Protein AF-A0A9X5IAN7-F1 (afdb_monomer_lite)

Sequence (54 aa):
MKQERYNDLMWRGIGELTQDEIAEGWHWCRDWDGLLVGPGMFETCACQCEGVRK

Secondary structure (DSSP, 8-state):
--HHHHHHHHTT--S---HHHHHTT-EEETTTTTEEE-TT-HHHHH---TTT--

Foldseek 3Di:
DDPVVQCCVFPVVHDDDDPVQVVQPWDQAVVVVRHTDGPPDPCLVPTPDPPSDD

Radius of gyration: 10.47 Å; chains: 1; bounding box: 22×18×27 Å

pLDDT: mean 84.52, std 10.5, range [46.75, 93.69]

Structure (mmCIF, N/CA/C/O backbone):
data_AF-A0A9X5IAN7-F1
#
_entry.id   AF-A0A9X5IAN7-F1
#
loop_
_atom_site.group_PDB
_atom_site.id
_atom_site.type_symbol
_atom_site.label_atom_id
_atom_site.label_alt_id
_atom_site.label_comp_id
_atom_site.label_asym_id
_atom_site.label_entity_id
_atom_site.label_seq_id
_atom_site.pdbx_PDB_ins_code
_atom_site.Cartn_x
_atom_site.Cartn_y
_atom_site.Cartn_z
_atom_site.occupancy
_atom_site.B_iso_or_equiv
_atom_site.auth_seq_id
_atom_site.auth_comp_id
_atom_site.auth_asym_id
_atom_site.auth_atom_id
_atom_site.pdbx_PDB_model_num
ATOM 1 N N . MET A 1 1 ? -4.153 4.732 2.943 1.00 85.31 1 MET A N 1
ATOM 2 C CA . MET A 1 1 ? -3.249 4.492 4.099 1.00 85.31 1 MET A CA 1
ATOM 3 C C . MET A 1 1 ? -2.582 5.779 4.600 1.00 85.31 1 MET A C 1
ATOM 5 O O . MET A 1 1 ? -2.199 6.619 3.796 1.00 85.31 1 MET A O 1
ATOM 9 N N . LYS A 1 2 ? -2.443 5.937 5.927 1.00 88.88 2 LYS A N 1
ATOM 10 C CA . LYS A 1 2 ? -1.696 7.037 6.576 1.00 88.88 2 LYS A CA 1
ATOM 11 C C . LYS A 1 2 ? -0.200 6.699 6.692 1.00 88.88 2 LYS A C 1
ATOM 13 O O . LYS A 1 2 ? 0.144 5.529 6.824 1.00 88.88 2 LYS A O 1
ATOM 18 N N . GLN A 1 3 ? 0.673 7.712 6.726 1.00 87.62 3 GLN A N 1
ATOM 19 C CA . GLN A 1 3 ? 2.136 7.535 6.791 1.00 87.62 3 GLN A CA 1
ATOM 20 C C . GLN A 1 3 ? 2.601 6.699 7.997 1.00 87.62 3 GLN A C 1
ATOM 22 O O . GLN A 1 3 ? 3.490 5.865 7.860 1.00 87.62 3 GLN A O 1
ATOM 27 N N . GLU A 1 4 ? 2.006 6.901 9.172 1.00 91.75 4 GLU A N 1
ATOM 28 C CA . GLU A 1 4 ? 2.350 6.141 10.382 1.00 91.75 4 GLU A CA 1
ATOM 29 C C . GLU A 1 4 ? 2.043 4.648 10.212 1.00 91.75 4 GLU A C 1
ATOM 31 O O . GLU A 1 4 ? 2.931 3.817 10.367 1.00 91.75 4 GLU A O 1
ATOM 36 N N . ARG A 1 5 ? 0.834 4.322 9.735 1.00 92.69 5 ARG A N 1
ATOM 37 C CA . ARG A 1 5 ? 0.415 2.946 9.438 1.00 92.69 5 ARG A CA 1
ATOM 38 C C . ARG A 1 5 ? 1.320 2.271 8.405 1.00 92.69 5 ARG A C 1
ATOM 40 O O . ARG A 1 5 ? 1.666 1.106 8.573 1.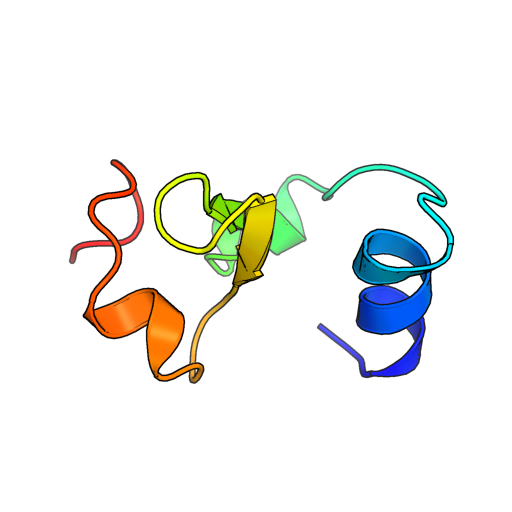00 92.69 5 ARG A O 1
ATOM 47 N N . TYR A 1 6 ? 1.744 3.014 7.382 1.00 91.19 6 TYR A N 1
ATOM 48 C CA . TYR A 1 6 ? 2.716 2.526 6.404 1.00 91.19 6 TYR A CA 1
ATOM 49 C C . TYR A 1 6 ? 4.056 2.176 7.062 1.00 91.19 6 TYR A C 1
ATOM 51 O O . TYR A 1 6 ? 4.614 1.127 6.771 1.00 91.19 6 TYR A O 1
ATOM 59 N N . ASN A 1 7 ? 4.564 3.014 7.973 1.00 91.44 7 ASN A N 1
ATOM 60 C CA . ASN A 1 7 ? 5.808 2.733 8.697 1.00 91.44 7 ASN A CA 1
ATOM 61 C C . ASN A 1 7 ? 5.670 1.538 9.652 1.00 91.44 7 ASN A C 1
ATOM 63 O O . ASN A 1 7 ? 6.608 0.747 9.764 1.00 91.44 7 ASN A O 1
ATOM 67 N N . ASP A 1 8 ? 4.526 1.395 10.329 1.00 93.69 8 ASP A N 1
ATOM 68 C CA . ASP A 1 8 ? 4.272 0.244 11.198 1.00 93.69 8 ASP A CA 1
ATOM 69 C C . ASP A 1 8 ? 4.296 -1.069 10.410 1.00 93.69 8 ASP A C 1
ATOM 71 O O . ASP A 1 8 ? 4.957 -2.011 10.837 1.00 93.69 8 ASP A O 1
ATOM 75 N N . LEU A 1 9 ? 3.667 -1.112 9.233 1.00 92.56 9 LEU A N 1
ATOM 76 C CA . LEU A 1 9 ? 3.695 -2.290 8.366 1.00 92.56 9 LEU A CA 1
ATOM 77 C C . LEU A 1 9 ? 5.079 -2.498 7.724 1.00 92.56 9 LEU A C 1
ATOM 79 O O . LEU A 1 9 ? 5.678 -3.553 7.908 1.00 92.56 9 LEU A O 1
ATOM 83 N N . MET A 1 10 ? 5.603 -1.492 7.012 1.00 89.56 10 MET A N 1
ATOM 84 C CA . MET A 1 10 ? 6.817 -1.593 6.187 1.00 89.56 10 MET A CA 1
ATOM 85 C C . MET A 1 10 ? 8.101 -1.773 6.999 1.00 89.56 10 MET A C 1
ATOM 87 O O . MET A 1 10 ? 8.940 -2.598 6.651 1.00 89.56 10 MET A O 1
ATOM 91 N N . TRP A 1 11 ? 8.282 -0.990 8.065 1.00 87.19 11 TRP A N 1
ATOM 92 C CA . TRP A 1 11 ? 9.564 -0.933 8.777 1.00 87.19 11 TRP A CA 1
ATOM 93 C C . TRP A 1 11 ? 9.552 -1.624 10.121 1.00 87.19 11 TRP A C 1
ATOM 95 O O . TRP A 1 11 ? 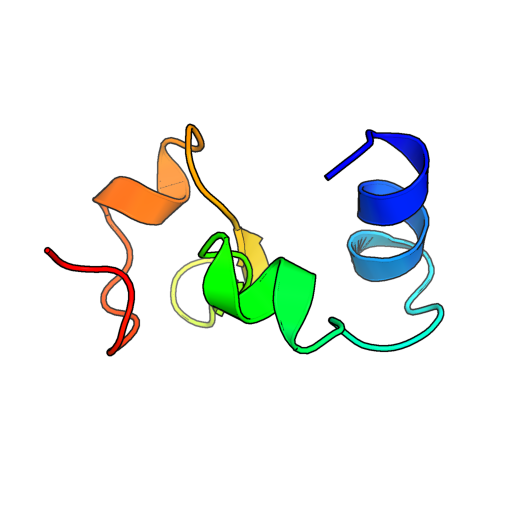10.570 -2.175 10.536 1.00 87.19 11 TRP A O 1
ATOM 105 N N . ARG A 1 12 ? 8.421 -1.582 10.824 1.00 88.19 12 ARG A N 1
ATOM 106 C CA . ARG A 1 12 ? 8.314 -2.214 12.140 1.00 88.19 12 ARG A CA 1
ATOM 107 C C . ARG A 1 12 ? 7.772 -3.638 12.062 1.00 88.19 12 ARG A C 1
ATOM 109 O O . ARG A 1 12 ? 7.917 -4.368 13.038 1.00 88.19 12 ARG A O 1
ATOM 116 N N . GLY A 1 13 ? 7.171 -4.033 10.936 1.00 86.12 13 GLY A N 1
ATOM 117 C CA . GLY A 1 13 ? 6.541 -5.345 10.776 1.00 86.12 13 GLY A CA 1
ATOM 118 C C . GLY A 1 13 ? 5.382 -5.568 11.752 1.00 86.12 13 GLY A C 1
ATOM 119 O O . GLY A 1 13 ? 5.146 -6.691 12.190 1.00 86.12 13 GLY A O 1
ATOM 120 N N . ILE A 1 14 ? 4.700 -4.494 12.160 1.00 86.62 14 ILE A N 1
ATOM 121 C CA . ILE A 1 14 ? 3.630 -4.539 13.154 1.00 86.62 14 ILE A CA 1
ATOM 122 C C . ILE A 1 14 ? 2.286 -4.698 12.447 1.00 86.62 14 ILE A C 1
ATOM 124 O O . ILE A 1 14 ? 1.705 -3.749 11.913 1.00 86.62 14 ILE A O 1
ATOM 128 N N . GLY A 1 15 ? 1.759 -5.916 12.540 1.00 86.19 15 GLY A N 1
ATOM 129 C CA . GLY A 1 15 ? 0.450 -6.285 12.018 1.00 86.19 15 GLY A CA 1
ATOM 130 C C . GLY A 1 15 ? 0.461 -6.610 10.528 1.00 86.19 15 GLY A C 1
ATOM 131 O O . GLY A 1 15 ? 1.495 -6.620 9.867 1.00 86.19 15 GLY A O 1
ATOM 132 N N . GLU A 1 16 ? -0.727 -6.893 10.011 1.00 91.62 16 GLU A N 1
ATOM 133 C CA . GLU A 1 16 ? -0.950 -7.274 8.618 1.00 91.62 16 GLU A CA 1
ATOM 134 C C . GLU A 1 16 ? -1.866 -6.254 7.939 1.00 91.62 16 GLU A C 1
ATOM 136 O O . GLU A 1 16 ? -2.542 -5.460 8.608 1.00 91.62 16 GLU A O 1
ATOM 141 N N . LEU A 1 17 ? -1.873 -6.265 6.605 1.00 91.00 17 LEU A N 1
ATOM 142 C CA . LEU A 1 17 ? -2.831 -5.488 5.827 1.00 91.00 17 LEU A CA 1
ATOM 143 C C . LEU A 1 17 ? -4.248 -5.980 6.125 1.00 91.00 17 LEU A C 1
ATOM 145 O O . LEU A 1 17 ? -4.541 -7.174 6.059 1.00 91.00 17 LEU A O 1
ATOM 149 N N . THR A 1 18 ? -5.133 -5.043 6.434 1.00 92.12 18 THR A N 1
ATOM 150 C CA . THR A 1 18 ? -6.564 -5.314 6.576 1.00 92.12 18 THR A CA 1
ATOM 151 C C . THR A 1 18 ? -7.217 -5.537 5.211 1.00 92.12 18 THR A C 1
ATOM 153 O O . THR A 1 18 ? -6.677 -5.145 4.175 1.00 92.12 18 THR A O 1
ATOM 156 N N . GLN A 1 19 ? -8.405 -6.152 5.188 1.00 90.50 19 GLN A N 1
ATOM 157 C CA . GLN A 1 19 ? -9.125 -6.369 3.929 1.00 90.50 19 GLN A CA 1
ATOM 158 C C . GLN A 1 19 ? -9.499 -5.059 3.225 1.00 90.50 19 GLN A C 1
ATOM 160 O O . GLN A 1 19 ? -9.441 -5.017 2.001 1.00 90.50 19 GLN A O 1
ATOM 165 N N . ASP A 1 20 ? -9.819 -3.999 3.972 1.00 90.25 20 ASP A N 1
ATOM 166 C CA . ASP A 1 20 ? -10.038 -2.661 3.413 1.00 90.25 20 ASP A CA 1
ATOM 167 C C . ASP A 1 20 ? -8.771 -2.117 2.743 1.00 90.25 20 ASP A C 1
ATOM 169 O O . ASP A 1 20 ? -8.833 -1.686 1.597 1.00 90.25 20 ASP A O 1
ATOM 173 N N . GLU A 1 21 ? -7.605 -2.214 3.394 1.00 90.75 21 GLU A N 1
ATOM 174 C CA . GLU A 1 21 ? -6.333 -1.753 2.814 1.00 90.75 21 GLU A CA 1
ATOM 175 C C . GLU A 1 21 ? -5.997 -2.530 1.525 1.00 90.75 21 GLU A C 1
ATOM 177 O O . GLU A 1 21 ? -5.582 -1.940 0.526 1.00 90.75 21 GLU A O 1
ATOM 182 N N . ILE A 1 22 ? -6.246 -3.843 1.508 1.00 89.88 22 ILE A N 1
ATOM 183 C CA . ILE A 1 22 ? -6.081 -4.676 0.307 1.00 89.88 22 ILE A CA 1
ATOM 184 C C . ILE A 1 22 ? -7.078 -4.270 -0.786 1.00 89.88 22 ILE A C 1
ATOM 186 O O . ILE A 1 22 ? -6.698 -4.152 -1.950 1.00 89.88 22 ILE A O 1
ATOM 190 N N . ALA A 1 23 ? -8.340 -4.021 -0.430 1.00 88.75 23 ALA A N 1
ATOM 191 C CA . ALA A 1 23 ? -9.379 -3.597 -1.368 1.00 88.75 23 ALA A CA 1
ATOM 192 C C . ALA A 1 23 ? -9.114 -2.199 -1.955 1.00 88.75 23 ALA A C 1
ATOM 194 O O . ALA A 1 23 ? -9.448 -1.945 -3.113 1.00 88.75 23 ALA A O 1
ATOM 195 N N . GLU A 1 24 ? -8.467 -1.315 -1.192 1.00 87.94 24 GLU A N 1
ATOM 196 C CA . GLU A 1 24 ? -7.945 -0.031 -1.670 1.00 87.94 24 GLU A CA 1
ATOM 197 C C . GLU A 1 24 ? -6.766 -0.201 -2.651 1.00 87.94 24 GLU A C 1
ATOM 199 O O . GLU A 1 24 ? -6.418 0.746 -3.355 1.00 87.94 24 GLU A O 1
ATOM 204 N N . GLY A 1 25 ? -6.165 -1.393 -2.737 1.00 88.31 25 GLY A N 1
ATOM 205 C CA . GLY A 1 25 ? -5.074 -1.727 -3.659 1.00 88.31 25 GLY A CA 1
ATOM 206 C C . GLY A 1 25 ? -3.693 -1.825 -3.007 1.00 88.31 25 GLY A C 1
ATOM 207 O O . GLY A 1 25 ? -2.692 -1.924 -3.723 1.00 88.31 25 GLY A O 1
ATOM 208 N N . TRP A 1 26 ? -3.606 -1.797 -1.674 1.00 91.00 26 TRP A N 1
ATOM 209 C CA . TRP A 1 26 ? -2.341 -2.000 -0.967 1.00 91.00 26 TRP A CA 1
ATOM 210 C C . TRP A 1 26 ? -1.949 -3.469 -0.931 1.00 91.00 26 TRP A C 1
ATOM 212 O O . TRP A 1 26 ? -2.761 -4.345 -0.646 1.00 91.00 26 TRP A O 1
ATOM 222 N N . HIS A 1 27 ? -0.680 -3.744 -1.201 1.00 90.69 27 HIS A N 1
ATOM 223 C CA . HIS A 1 27 ? -0.154 -5.098 -1.202 1.00 90.69 27 HIS A CA 1
ATOM 224 C C . HIS A 1 27 ? 1.366 -5.097 -1.051 1.00 90.69 27 HIS A C 1
ATOM 226 O O . HIS A 1 27 ? 2.051 -4.113 -1.321 1.00 90.69 27 HIS A O 1
ATOM 232 N N . TRP A 1 28 ? 1.898 -6.240 -0.636 1.00 90.31 28 TRP A N 1
ATOM 233 C CA . TRP A 1 28 ? 3.334 -6.478 -0.593 1.00 90.31 28 TRP A CA 1
ATOM 234 C C . TRP A 1 28 ? 3.819 -6.942 -1.962 1.00 90.31 28 TRP A C 1
ATOM 236 O O . TRP A 1 28 ? 3.397 -7.991 -2.458 1.00 90.31 28 TRP A O 1
ATOM 246 N N . CYS A 1 29 ? 4.699 -6.165 -2.584 1.00 89.19 29 CYS A N 1
ATOM 247 C CA . CYS A 1 29 ? 5.194 -6.449 -3.918 1.00 89.19 29 CYS A CA 1
ATOM 248 C C . CYS A 1 29 ? 6.536 -7.179 -3.876 1.00 89.19 29 CYS A C 1
ATOM 250 O O . CYS A 1 29 ? 7.545 -6.636 -3.440 1.00 89.19 29 CYS A O 1
ATOM 252 N N . ARG A 1 30 ? 6.564 -8.411 -4.395 1.00 84.88 30 ARG A N 1
ATOM 253 C CA . ARG A 1 30 ? 7.796 -9.213 -4.493 1.00 84.88 30 ARG A CA 1
ATOM 254 C C . ARG A 1 30 ? 8.764 -8.713 -5.565 1.00 84.88 30 ARG A C 1
ATOM 256 O O . ARG A 1 30 ? 9.954 -8.961 -5.446 1.00 84.88 30 ARG A O 1
ATOM 263 N N . ASP A 1 31 ? 8.250 -8.032 -6.586 1.00 85.00 31 ASP A N 1
ATOM 264 C CA . ASP A 1 31 ? 9.059 -7.443 -7.663 1.00 85.00 31 ASP A CA 1
ATOM 265 C C . ASP A 1 31 ? 9.912 -6.276 -7.140 1.00 85.00 31 ASP A C 1
ATOM 267 O O . ASP A 1 31 ? 11.060 -6.099 -7.533 1.00 85.00 31 ASP A O 1
ATOM 271 N N . TRP A 1 32 ? 9.375 -5.551 -6.156 1.00 87.00 32 TRP A N 1
ATOM 272 C CA . TRP A 1 32 ? 10.044 -4.460 -5.452 1.00 87.00 32 TRP A CA 1
ATOM 273 C C . TRP A 1 32 ? 10.672 -4.921 -4.127 1.00 87.00 32 TRP A C 1
ATOM 275 O O . TRP A 1 32 ? 10.591 -4.217 -3.130 1.00 87.00 32 TRP A O 1
ATOM 285 N N . ASP A 1 33 ? 11.267 -6.117 -4.094 1.00 87.31 33 ASP A N 1
ATOM 286 C CA . ASP A 1 33 ? 11.990 -6.664 -2.926 1.00 87.31 33 ASP A CA 1
A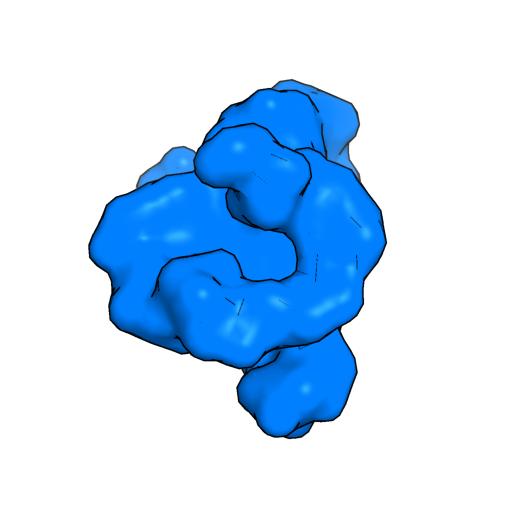TOM 287 C C . ASP A 1 33 ? 11.148 -6.753 -1.634 1.00 87.31 33 ASP A C 1
ATOM 289 O O . ASP A 1 33 ? 11.627 -6.572 -0.519 1.00 87.31 33 ASP A O 1
ATOM 293 N N . GLY A 1 34 ? 9.846 -7.017 -1.769 1.00 86.50 34 GLY A N 1
ATOM 294 C CA . GLY A 1 34 ? 8.935 -7.065 -0.625 1.00 86.50 34 GLY A CA 1
ATOM 295 C C . GLY A 1 34 ? 8.532 -5.684 -0.108 1.00 86.50 34 GLY A C 1
ATOM 296 O O . GLY A 1 34 ? 8.145 -5.570 1.051 1.00 86.50 34 GLY A O 1
ATOM 297 N N . LEU A 1 35 ? 8.599 -4.642 -0.940 1.00 90.44 35 LEU A N 1
ATOM 298 C CA . LEU A 1 35 ? 8.087 -3.313 -0.618 1.00 90.44 35 LEU A CA 1
ATOM 299 C C . LEU A 1 35 ? 6.558 -3.324 -0.483 1.00 90.44 35 LEU A C 1
ATOM 301 O O . LEU A 1 35 ? 5.843 -3.934 -1.284 1.00 90.44 35 LEU A O 1
ATOM 305 N N . LEU A 1 36 ? 6.048 -2.604 0.512 1.00 91.88 36 LEU A N 1
ATOM 306 C CA . LEU A 1 36 ? 4.631 -2.294 0.625 1.00 91.88 36 LEU A CA 1
ATOM 307 C C . LEU A 1 36 ? 4.274 -1.222 -0.405 1.00 91.88 36 LEU A C 1
ATOM 309 O O . LEU A 1 36 ? 4.740 -0.093 -0.311 1.00 91.88 36 LEU A O 1
ATOM 313 N N . VAL A 1 37 ? 3.435 -1.557 -1.377 1.00 91.19 37 VAL A N 1
ATOM 314 C CA . VAL A 1 37 ? 3.038 -0.638 -2.451 1.00 91.19 37 VAL A CA 1
ATOM 315 C C . VAL A 1 37 ? 1.524 -0.473 -2.479 1.00 91.19 37 VAL A C 1
ATOM 317 O O . VAL A 1 37 ? 0.779 -1.330 -1.997 1.00 91.19 37 VAL A O 1
ATOM 320 N N . GLY A 1 38 ? 1.050 0.643 -3.025 1.00 89.69 38 GLY A N 1
ATOM 321 C CA . GLY A 1 38 ? -0.375 0.952 -3.060 1.00 89.69 38 GLY A CA 1
ATOM 322 C C . GLY A 1 38 ? -0.779 1.991 -4.099 1.00 89.69 38 GLY A C 1
ATOM 323 O O . GLY A 1 38 ? 0.058 2.474 -4.869 1.00 89.69 38 GLY A O 1
ATOM 324 N N . PRO A 1 39 ? -2.072 2.341 -4.154 1.00 86.81 39 PRO A N 1
ATOM 325 C CA . PRO A 1 39 ? -2.595 3.311 -5.110 1.00 86.81 39 PRO A CA 1
ATOM 326 C C . PRO A 1 39 ? -1.853 4.652 -5.016 1.00 86.81 39 PRO A C 1
ATOM 328 O O . PRO A 1 39 ? -1.690 5.217 -3.935 1.00 86.81 39 PRO A O 1
ATOM 331 N N . GLY A 1 40 ? -1.416 5.167 -6.167 1.00 83.38 40 GLY A N 1
ATOM 332 C CA . GLY A 1 40 ? -0.680 6.433 -6.273 1.00 83.38 40 GLY A CA 1
ATOM 333 C C . GLY A 1 40 ? 0.843 6.320 -6.132 1.00 83.38 40 GLY A C 1
ATOM 334 O O . GLY A 1 40 ? 1.525 7.327 -6.299 1.00 83.38 40 GLY A O 1
ATOM 335 N N . MET A 1 41 ? 1.384 5.126 -5.871 1.00 87.06 41 MET A N 1
ATOM 336 C CA . MET A 1 41 ? 2.828 4.867 -5.924 1.00 87.06 41 MET A CA 1
ATOM 337 C C . MET A 1 41 ? 3.261 4.474 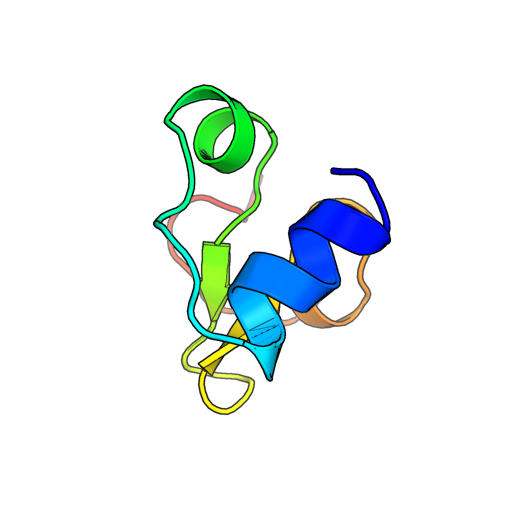-7.338 1.00 87.06 41 MET A C 1
ATOM 339 O O . MET A 1 41 ? 2.526 3.798 -8.061 1.00 87.06 41 MET A O 1
ATOM 343 N N . PHE A 1 42 ? 4.463 4.890 -7.735 1.00 84.69 42 PHE A N 1
ATOM 344 C CA . PHE A 1 42 ? 5.015 4.582 -9.055 1.00 84.69 42 PHE A CA 1
ATOM 345 C C . PHE A 1 42 ? 5.280 3.078 -9.207 1.00 84.69 42 PHE A C 1
ATOM 347 O O . PHE A 1 42 ? 5.011 2.482 -10.249 1.00 84.69 42 PHE A O 1
ATOM 354 N N . GLU A 1 43 ? 5.738 2.461 -8.126 1.00 83.19 43 GLU A N 1
ATOM 355 C CA . GLU A 1 43 ? 6.057 1.045 -7.997 1.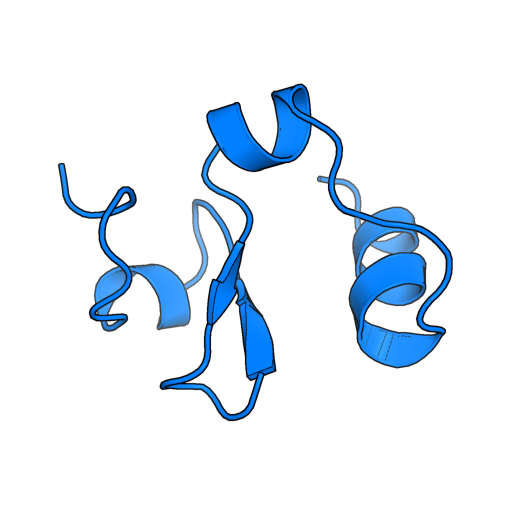00 83.19 43 GLU A CA 1
ATOM 356 C C . GLU A 1 43 ? 4.846 0.162 -8.328 1.00 83.19 43 GLU A C 1
ATOM 358 O O . GLU A 1 43 ? 4.971 -0.864 -8.999 1.00 83.19 43 GLU A O 1
ATOM 363 N N . THR A 1 44 ? 3.648 0.622 -7.962 1.00 81.38 44 THR A N 1
ATOM 364 C CA . THR A 1 44 ? 2.375 -0.046 -8.249 1.00 81.38 44 THR A CA 1
ATOM 365 C C . THR A 1 44 ? 2.059 -0.101 -9.745 1.00 81.38 44 THR A C 1
ATOM 367 O O . THR A 1 44 ? 1.494 -1.087 -10.210 1.00 81.38 44 THR A O 1
ATOM 370 N N . CYS A 1 45 ? 2.453 0.909 -10.528 1.00 76.12 45 CYS A N 1
ATOM 371 C CA . CYS A 1 45 ? 2.230 0.922 -11.979 1.00 76.12 45 CYS A CA 1
ATOM 372 C C . CYS A 1 45 ? 3.105 -0.097 -12.719 1.00 76.12 45 CYS A C 1
ATOM 374 O O . CYS A 1 45 ? 2.712 -0.612 -13.766 1.00 76.12 45 CYS A O 1
ATOM 376 N N . ALA A 1 46 ? 4.299 -0.366 -12.193 1.00 76.62 46 ALA A N 1
ATOM 377 C CA . ALA A 1 46 ? 5.252 -1.289 -12.797 1.00 76.62 46 ALA A CA 1
ATOM 378 C C . ALA A 1 46 ? 5.115 -2.720 -12.260 1.00 76.62 46 ALA A C 1
ATOM 380 O O . ALA A 1 46 ? 5.567 -3.659 -12.917 1.00 76.62 46 ALA A O 1
ATOM 381 N N . CYS A 1 47 ? 4.471 -2.903 -11.103 1.00 80.25 47 CYS A N 1
ATOM 382 C CA . CYS A 1 47 ? 4.361 -4.218 -10.496 1.00 80.25 47 CYS A CA 1
ATOM 383 C C . CYS A 1 47 ? 3.555 -5.200 -11.369 1.00 80.25 47 CYS A C 1
ATOM 385 O O . CYS A 1 47 ? 2.611 -4.851 -12.090 1.00 80.25 47 CYS A O 1
ATOM 387 N N . GLN A 1 48 ? 3.938 -6.474 -11.299 1.00 76.94 48 GLN A N 1
ATOM 388 C CA . GLN A 1 48 ? 3.214 -7.582 -11.932 1.00 76.94 48 GLN A CA 1
ATOM 389 C C . GLN A 1 48 ? 2.279 -8.303 -10.951 1.00 76.94 48 GLN A C 1
ATOM 391 O O . GLN A 1 48 ? 1.879 -9.437 -11.198 1.00 76.94 48 GLN A O 1
ATOM 396 N N . CYS A 1 49 ? 1.933 -7.669 -9.828 1.00 77.69 49 CYS A N 1
ATOM 397 C CA . CYS A 1 49 ? 1.070 -8.273 -8.823 1.00 77.69 49 CYS A CA 1
ATOM 398 C C . CYS A 1 49 ? -0.349 -8.481 -9.380 1.00 77.69 49 CYS A C 1
ATOM 400 O O . CYS A 1 49 ? -1.037 -7.527 -9.757 1.00 77.69 49 CYS A O 1
ATOM 402 N N . GLU A 1 50 ? -0.783 -9.743 -9.442 1.00 63.22 50 GLU A N 1
ATOM 403 C CA . GLU A 1 50 ? -2.143 -10.113 -9.839 1.00 63.22 50 GLU A CA 1
ATOM 404 C C . GLU A 1 50 ? -3.152 -9.492 -8.861 1.00 63.22 50 GLU A C 1
ATOM 406 O O . GLU A 1 50 ? -3.158 -9.812 -7.675 1.00 63.22 50 GLU A O 1
ATOM 411 N N . GLY A 1 51 ? -3.984 -8.570 -9.356 1.00 59.25 51 GLY A N 1
ATOM 412 C CA . GLY A 1 51 ? -5.028 -7.895 -8.574 1.00 59.25 51 GLY A CA 1
ATOM 413 C C . GLY A 1 51 ? -4.985 -6.365 -8.605 1.00 59.25 51 GLY A C 1
ATOM 414 O O . GLY A 1 51 ? -5.990 -5.737 -8.282 1.00 59.25 51 GLY A O 1
ATOM 415 N N . VAL A 1 52 ? -3.872 -5.760 -9.039 1.00 57.03 52 VAL A N 1
ATOM 416 C CA . VAL A 1 52 ? -3.717 -4.285 -9.063 1.00 57.03 52 VAL A CA 1
ATOM 417 C C . VAL A 1 52 ? -3.636 -3.695 -10.473 1.00 57.03 52 VAL A C 1
ATOM 419 O O 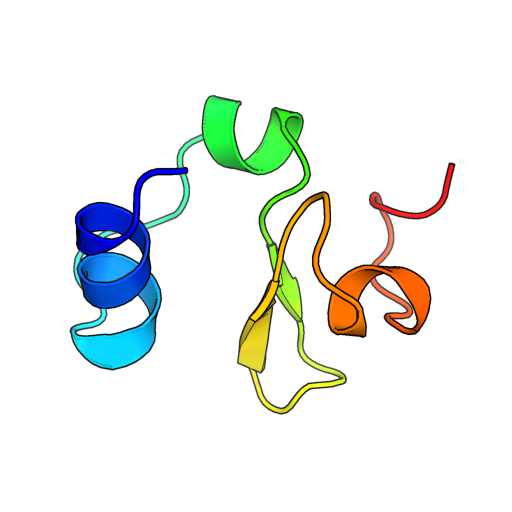. VAL A 1 52 ? -3.772 -2.488 -10.661 1.00 57.03 52 VAL A O 1
ATOM 422 N N . ARG A 1 53 ? -3.549 -4.546 -11.500 1.00 48.34 53 ARG A N 1
ATOM 423 C CA . ARG A 1 53 ? -3.806 -4.137 -12.885 1.00 48.34 53 ARG A CA 1
ATOM 424 C C . ARG A 1 53 ? -5.316 -4.076 -13.127 1.00 48.34 53 ARG A C 1
ATOM 426 O O . ARG A 1 53 ? -5.963 -5.120 -13.191 1.00 48.34 53 ARG A O 1
ATOM 433 N N . LYS A 1 54 ? -5.859 -2.867 -13.256 1.00 46.75 54 LYS A N 1
ATOM 434 C CA . LYS A 1 54 ? -7.133 -2.615 -13.940 1.00 46.75 54 LYS A CA 1
ATOM 435 C C . LYS A 1 54 ? -6.855 -1.805 -15.193 1.00 46.75 54 LYS A C 1
ATOM 437 O O . LYS A 1 54 ? -6.067 -0.842 -15.079 1.00 46.75 54 LYS A O 1
#